Protein AF-A0A7J6R1W2-F1 (afdb_monomer_lite)

Sequence (111 aa):
MPVILVAWFIGNAYAYLALMYLTSDNFIFGELPQYQTVCRDFVVFLLIEEIMFYYFHRMFHEWKAAYKAVHKLHHRFTAPVPFQAIYTHPLEHLLVNVTPILAGPILMQSH

InterPro domains:
  IPR006694 Fatty acid hydroxylase [PF04116] (42-106)
  IPR050307 Sterol desaturase-related [PTHR11863] (12-111)

Structure (mmCIF, N/CA/C/O backbone):
data_AF-A0A7J6R1W2-F1
#
_entry.id   AF-A0A7J6R1W2-F1
#
loop_
_atom_site.group_PDB
_atom_site.id
_atom_site.type_symbol
_atom_site.label_atom_id
_atom_site.label_alt_id
_atom_site.label_comp_id
_atom_site.label_asym_id
_atom_site.label_entity_id
_atom_site.label_seq_id
_atom_site.pdbx_PDB_ins_code
_atom_site.Cartn_x
_atom_site.Cartn_y
_atom_site.Cartn_z
_atom_site.occupancy
_atom_site.B_iso_or_equiv
_atom_site.auth_seq_id
_atom_site.auth_comp_id
_atom_site.auth_asym_id
_atom_site.auth_atom_id
_atom_site.pdbx_PDB_model_num
ATOM 1 N N . MET A 1 1 ? -4.437 13.499 14.190 1.00 60.91 1 MET A N 1
ATOM 2 C CA . MET A 1 1 ? -3.238 14.140 13.618 1.00 60.91 1 MET A CA 1
ATOM 3 C C . MET A 1 1 ? -1.933 13.394 13.887 1.00 60.91 1 MET A C 1
ATOM 5 O O . MET A 1 1 ? -1.292 13.087 12.895 1.00 60.91 1 MET A O 1
ATOM 9 N N . PRO A 1 2 ? -1.528 13.039 15.126 1.00 77.81 2 PRO A N 1
ATOM 10 C CA . PRO A 1 2 ? -0.194 12.457 15.348 1.00 77.81 2 PRO A CA 1
ATOM 11 C C . PRO A 1 2 ? 0.017 11.106 14.645 1.00 77.81 2 PRO A C 1
ATOM 13 O O . PRO A 1 2 ? 1.090 10.859 14.112 1.00 77.81 2 PRO A O 1
ATOM 16 N N . VAL A 1 3 ? -1.021 10.267 14.559 1.00 81.56 3 VAL A N 1
ATOM 17 C CA . VAL A 1 3 ? -0.919 8.948 13.907 1.00 81.56 3 VAL A CA 1
ATOM 18 C C . VAL A 1 3 ? -0.672 9.048 12.398 1.00 81.56 3 VAL A C 1
ATOM 20 O O . VAL A 1 3 ? 0.135 8.282 11.886 1.00 81.56 3 VAL A O 1
ATOM 23 N N . ILE A 1 4 ? -1.285 10.022 11.705 1.00 82.06 4 ILE A N 1
ATOM 24 C CA . ILE A 1 4 ? -1.018 10.250 10.272 1.00 82.06 4 ILE A CA 1
ATOM 25 C C . ILE A 1 4 ? 0.448 10.607 10.072 1.00 82.06 4 ILE A C 1
ATOM 27 O O . ILE A 1 4 ? 1.087 10.047 9.198 1.00 82.06 4 ILE A O 1
ATOM 31 N N . LEU A 1 5 ? 0.988 11.523 10.883 1.00 86.69 5 LEU A N 1
ATOM 32 C CA . LEU A 1 5 ? 2.373 11.968 10.728 1.00 86.69 5 LEU A CA 1
ATOM 33 C C . LEU A 1 5 ? 3.349 10.805 10.919 1.00 86.69 5 LEU A C 1
ATOM 35 O O . LEU A 1 5 ? 4.242 10.622 10.102 1.00 86.69 5 LEU A O 1
ATOM 39 N N . VAL A 1 6 ? 3.142 9.979 11.947 1.00 88.50 6 VAL A N 1
ATOM 40 C CA . VAL A 1 6 ? 3.975 8.791 12.189 1.00 88.50 6 VAL A CA 1
ATOM 41 C C . VAL A 1 6 ? 3.857 7.786 11.041 1.00 88.50 6 VAL A C 1
ATOM 43 O O . VAL A 1 6 ? 4.876 7.316 10.541 1.00 88.50 6 VAL A O 1
ATOM 46 N N . ALA A 1 7 ? 2.634 7.482 10.597 1.00 87.50 7 ALA A N 1
ATOM 47 C CA . ALA A 1 7 ? 2.404 6.597 9.460 1.00 87.50 7 ALA A CA 1
ATOM 48 C C . ALA A 1 7 ? 3.081 7.132 8.191 1.00 87.50 7 ALA A C 1
ATOM 50 O O . ALA A 1 7 ? 3.767 6.382 7.506 1.00 87.50 7 ALA A O 1
ATOM 51 N N . TRP A 1 8 ? 2.963 8.433 7.935 1.00 87.62 8 TRP A N 1
ATOM 52 C CA . TRP A 1 8 ? 3.546 9.103 6.782 1.00 87.62 8 TRP A CA 1
ATOM 53 C C . TRP A 1 8 ? 5.074 9.067 6.813 1.00 87.62 8 TRP A C 1
ATOM 55 O O . TRP A 1 8 ? 5.679 8.685 5.818 1.00 87.62 8 TRP A O 1
ATOM 65 N N . PHE A 1 9 ? 5.717 9.381 7.942 1.00 92.88 9 PHE A N 1
ATOM 66 C CA . PHE A 1 9 ? 7.177 9.293 8.055 1.00 92.88 9 PHE A CA 1
ATOM 67 C C . PHE A 1 9 ? 7.686 7.863 7.854 1.00 92.88 9 PHE A C 1
ATOM 69 O O . PHE A 1 9 ? 8.653 7.664 7.126 1.00 92.88 9 PHE A O 1
ATOM 76 N N . ILE A 1 10 ? 7.025 6.867 8.452 1.00 92.06 10 ILE A N 1
ATOM 77 C CA . ILE A 1 10 ? 7.404 5.455 8.293 1.00 92.06 10 ILE A CA 1
ATOM 78 C C . ILE A 1 10 ? 7.203 4.998 6.843 1.00 92.06 10 ILE A C 1
ATOM 80 O O . ILE A 1 10 ? 8.091 4.369 6.272 1.00 92.06 10 ILE A O 1
ATOM 84 N N . GLY A 1 11 ? 6.067 5.347 6.236 1.00 91.81 11 GLY A N 1
ATOM 85 C CA . GLY A 1 11 ? 5.761 5.028 4.844 1.00 91.81 11 GLY A CA 1
ATOM 86 C C . GLY A 1 11 ? 6.760 5.651 3.872 1.00 91.81 11 GLY A C 1
ATOM 87 O O . GLY A 1 11 ? 7.288 4.952 3.014 1.00 91.81 11 GLY A O 1
ATOM 88 N N . ASN A 1 12 ? 7.092 6.933 4.051 1.00 92.00 12 ASN A N 1
ATOM 89 C CA . ASN A 1 12 ? 8.089 7.619 3.226 1.00 92.00 12 ASN A CA 1
ATOM 90 C C . ASN A 1 12 ? 9.497 7.067 3.441 1.00 92.00 12 ASN A C 1
ATOM 92 O O . ASN A 1 12 ? 10.230 6.927 2.472 1.00 92.00 12 ASN A O 1
ATOM 96 N N . ALA A 1 13 ? 9.881 6.718 4.672 1.00 93.88 13 ALA A N 1
ATOM 97 C CA . ALA A 1 13 ? 11.173 6.088 4.926 1.00 93.88 13 ALA A CA 1
ATOM 98 C C . ALA A 1 13 ? 11.280 4.731 4.213 1.00 93.88 13 ALA A C 1
ATOM 100 O O . ALA A 1 13 ? 12.288 4.454 3.570 1.00 93.88 13 ALA A O 1
ATOM 101 N N . TYR A 1 14 ? 10.231 3.907 4.271 1.00 94.00 14 TYR A N 1
ATOM 102 C CA . TYR A 1 14 ? 10.185 2.644 3.536 1.00 94.00 14 TYR A CA 1
ATOM 103 C C . TYR A 1 14 ? 10.219 2.855 2.018 1.00 94.00 14 TYR A C 1
ATOM 105 O O . TYR A 1 14 ? 11.017 2.216 1.340 1.00 94.00 14 TYR A O 1
ATOM 113 N N . ALA A 1 15 ? 9.416 3.783 1.493 1.00 92.19 15 ALA A N 1
ATOM 114 C CA . ALA A 1 15 ? 9.413 4.110 0.071 1.00 92.19 15 ALA A CA 1
ATOM 115 C C . ALA A 1 15 ? 10.769 4.638 -0.401 1.00 92.19 15 ALA A C 1
ATOM 117 O O . ALA A 1 15 ? 11.249 4.231 -1.450 1.00 92.19 15 ALA A O 1
ATOM 118 N N . TYR A 1 16 ? 11.422 5.480 0.398 1.00 91.31 16 TYR A N 1
ATOM 119 C CA . TYR A 1 16 ? 12.763 5.979 0.123 1.00 91.31 16 TYR A CA 1
ATOM 120 C C . TYR A 1 16 ? 13.792 4.847 0.080 1.00 91.31 16 TYR A C 1
ATOM 122 O O . TYR A 1 16 ? 14.579 4.780 -0.856 1.00 91.31 16 TYR A O 1
ATOM 130 N N . LEU A 1 17 ? 13.762 3.921 1.044 1.00 91.19 17 LEU A N 1
ATOM 131 C CA . LEU A 1 17 ? 14.643 2.749 1.041 1.00 91.19 17 LEU A CA 1
ATOM 132 C C . LEU A 1 17 ? 14.382 1.832 -0.161 1.00 91.19 17 LEU A C 1
ATOM 134 O O . LEU A 1 17 ? 15.331 1.333 -0.760 1.00 91.19 17 LEU A O 1
ATOM 138 N N . ALA A 1 18 ? 13.116 1.631 -0.532 1.00 90.38 18 ALA A N 1
ATOM 139 C CA . ALA A 1 18 ? 12.751 0.889 -1.733 1.00 90.38 18 ALA A CA 1
ATOM 140 C C . ALA A 1 18 ? 13.271 1.586 -2.998 1.00 90.38 18 ALA A C 1
ATOM 142 O O . ALA A 1 18 ? 13.826 0.928 -3.870 1.00 90.38 18 ALA A O 1
ATOM 143 N N . LEU A 1 19 ? 13.165 2.914 -3.071 1.00 86.56 19 LEU A N 1
ATOM 144 C CA . LEU A 1 19 ? 13.690 3.687 -4.190 1.00 86.56 19 LEU A CA 1
ATOM 145 C C . LEU A 1 19 ? 15.216 3.591 -4.260 1.00 86.56 19 LEU A C 1
ATOM 147 O O . LEU A 1 19 ? 15.739 3.290 -5.319 1.00 86.56 19 LEU A O 1
ATOM 151 N N . MET A 1 20 ? 15.923 3.740 -3.134 1.00 87.62 20 MET A N 1
ATOM 152 C CA . MET A 1 20 ? 17.380 3.559 -3.075 1.00 87.62 20 MET A CA 1
ATOM 153 C C . MET A 1 20 ? 17.820 2.162 -3.519 1.00 87.62 20 MET A C 1
ATOM 155 O O . MET A 1 20 ? 18.881 2.022 -4.119 1.00 87.62 20 MET A O 1
ATOM 159 N N . TYR A 1 21 ? 17.029 1.133 -3.206 1.00 86.06 21 TYR A N 1
ATOM 160 C CA . TYR A 1 21 ? 17.271 -0.226 -3.684 1.00 86.06 21 TYR A CA 1
ATOM 161 C C . TYR A 1 21 ? 17.090 -0.339 -5.203 1.00 86.06 21 TYR A C 1
ATOM 163 O O . TYR A 1 21 ? 17.858 -1.040 -5.852 1.00 86.06 21 TYR A O 1
ATOM 171 N N . LEU A 1 22 ? 16.103 0.357 -5.773 1.00 84.81 22 LEU A N 1
ATOM 172 C CA . LEU A 1 22 ? 15.830 0.334 -7.211 1.00 84.81 22 LEU A CA 1
ATOM 173 C C . LEU A 1 22 ? 16.780 1.225 -8.021 1.00 84.81 22 LEU A C 1
ATOM 175 O O . LEU A 1 22 ? 17.085 0.903 -9.162 1.00 84.81 22 LEU A O 1
ATOM 179 N N . THR A 1 23 ? 17.277 2.312 -7.430 1.00 77.31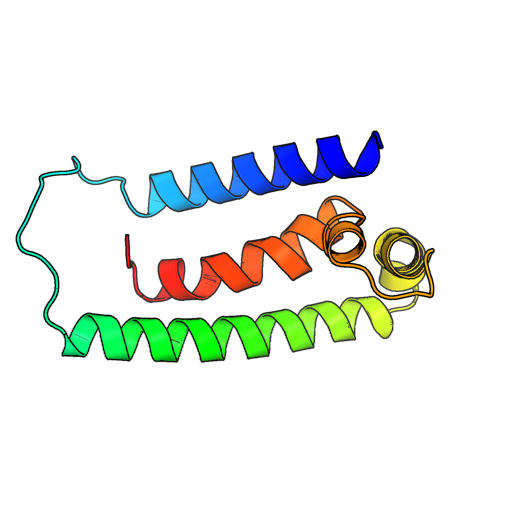 23 THR A N 1
ATOM 180 C CA . THR A 1 23 ? 18.172 3.295 -8.059 1.00 77.31 23 THR A CA 1
ATOM 181 C C . THR A 1 23 ? 19.613 3.165 -7.559 1.00 77.31 23 THR A C 1
ATOM 183 O O . THR A 1 23 ? 20.325 4.167 -7.490 1.00 77.31 23 THR A O 1
ATOM 186 N N . SER A 1 24 ? 20.045 1.978 -7.112 1.00 66.88 24 SER A N 1
ATOM 187 C CA . SER A 1 24 ? 21.391 1.787 -6.544 1.00 66.88 24 SER A CA 1
ATOM 188 C C . SER A 1 24 ? 22.516 2.004 -7.560 1.00 66.88 24 SER A C 1
ATOM 190 O O . SER A 1 24 ? 23.671 2.189 -7.172 1.00 66.88 24 SER A O 1
ATOM 192 N N . ASP A 1 25 ? 22.183 1.994 -8.848 1.00 63.69 25 ASP A N 1
ATOM 193 C CA . ASP A 1 25 ? 23.097 2.344 -9.924 1.00 63.69 25 ASP A CA 1
ATOM 194 C C . ASP A 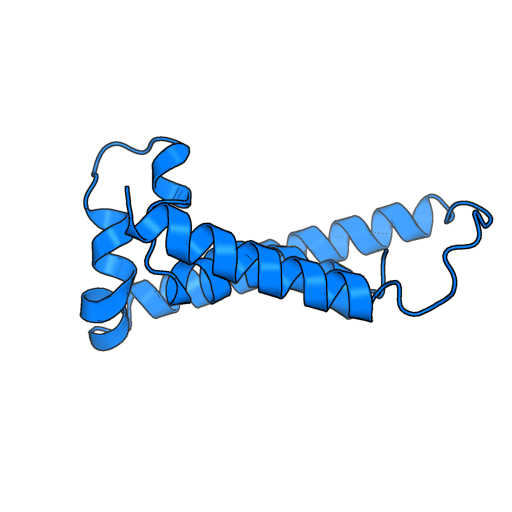1 25 ? 23.195 3.871 -10.043 1.00 63.69 25 ASP A C 1
ATOM 196 O O . ASP A 1 25 ? 22.208 4.583 -9.863 1.00 63.69 25 ASP A O 1
ATOM 200 N N . ASN A 1 26 ? 24.392 4.399 -10.334 1.00 60.44 26 ASN A N 1
ATOM 201 C CA . ASN A 1 26 ? 24.570 5.827 -10.609 1.00 60.44 26 ASN A CA 1
ATOM 202 C C . ASN A 1 26 ? 23.516 6.246 -11.639 1.00 60.44 26 ASN A C 1
ATOM 204 O O . ASN A 1 26 ? 23.572 5.759 -12.766 1.00 60.44 26 ASN A O 1
ATOM 208 N N . PHE A 1 27 ? 22.560 7.096 -11.247 1.00 61.12 27 PHE A N 1
ATOM 209 C CA . PHE A 1 27 ? 21.480 7.558 -12.117 1.00 61.12 27 PHE A CA 1
ATOM 210 C C . PHE A 1 27 ? 22.090 8.342 -13.283 1.00 61.12 27 PHE A C 1
ATOM 212 O O . PHE A 1 27 ? 22.326 9.549 -13.215 1.00 61.12 27 PHE A O 1
ATOM 219 N N . ILE A 1 28 ? 22.434 7.622 -14.341 1.00 65.81 28 ILE A N 1
ATOM 220 C CA . ILE A 1 28 ? 22.849 8.177 -15.613 1.00 65.81 28 ILE A CA 1
ATOM 221 C C . ILE A 1 28 ? 21.543 8.400 -16.358 1.00 65.81 28 ILE A C 1
ATOM 223 O O . ILE A 1 28 ? 20.749 7.471 -16.484 1.00 65.81 28 ILE A O 1
ATOM 227 N N . PHE A 1 29 ? 21.309 9.621 -16.842 1.00 66.69 29 PHE A N 1
ATOM 228 C CA . PHE A 1 29 ? 20.238 9.886 -17.802 1.00 66.69 29 PHE A CA 1
ATOM 229 C C . PHE A 1 29 ? 20.500 9.038 -19.058 1.00 66.69 29 PHE A C 1
ATOM 231 O O . PHE A 1 29 ? 21.220 9.456 -19.964 1.00 66.69 29 PHE A O 1
ATOM 238 N N . GLY A 1 30 ? 20.005 7.803 -19.041 1.00 71.00 30 GLY A N 1
ATOM 239 C CA . GLY A 1 30 ? 20.116 6.833 -20.117 1.00 71.00 30 GLY A CA 1
ATOM 240 C C . GLY A 1 30 ? 19.014 7.021 -21.150 1.00 71.00 30 GLY A C 1
ATOM 241 O O . GLY A 1 30 ? 18.199 7.944 -21.078 1.00 71.00 30 GLY A O 1
ATOM 242 N N . GLU A 1 31 ? 18.988 6.124 -22.127 1.00 80.44 31 GLU A N 1
ATOM 243 C CA . GLU A 1 31 ? 17.890 6.069 -23.084 1.00 80.44 31 GLU A CA 1
ATOM 244 C C . GLU A 1 31 ? 16.591 5.664 -22.377 1.00 80.44 31 GLU A C 1
ATOM 246 O O . GLU A 1 31 ? 16.574 4.763 -21.537 1.00 80.44 31 GLU A O 1
ATOM 251 N N . LEU A 1 32 ? 15.494 6.343 -22.719 1.00 85.50 32 LEU A N 1
ATOM 252 C CA . LEU A 1 32 ? 14.179 6.019 -22.176 1.00 85.50 32 LEU A CA 1
ATOM 253 C C . LEU A 1 32 ? 13.767 4.596 -22.588 1.00 85.50 32 LEU A C 1
ATOM 255 O O . LEU A 1 32 ? 14.051 4.176 -23.716 1.00 85.50 32 LEU A O 1
ATOM 259 N N . PRO A 1 33 ? 13.054 3.860 -21.716 1.00 88.44 33 PRO A N 1
ATOM 260 C CA . PRO A 1 33 ? 12.561 2.537 -22.056 1.00 88.44 33 PRO A CA 1
ATOM 261 C C . PRO A 1 33 ? 11.613 2.604 -23.255 1.00 88.44 33 PRO A C 1
ATOM 263 O O . PRO A 1 33 ? 10.873 3.569 -23.458 1.00 88.44 33 PRO A O 1
ATOM 266 N N . GLN A 1 34 ? 11.603 1.533 -24.044 1.00 93.25 34 GLN A N 1
ATOM 267 C CA . GLN A 1 34 ? 10.654 1.395 -25.143 1.00 93.25 34 GLN A CA 1
ATOM 268 C C . GLN A 1 34 ? 9.214 1.378 -24.614 1.00 93.25 34 GLN A C 1
ATOM 270 O O . GLN A 1 34 ? 8.946 0.896 -23.509 1.00 93.25 34 GLN A O 1
ATOM 275 N N . TYR A 1 35 ? 8.265 1.847 -25.429 1.00 94.81 35 TYR A N 1
ATOM 276 C CA . TYR A 1 35 ? 6.858 1.940 -25.027 1.00 94.81 35 TYR A CA 1
ATOM 277 C C . TYR A 1 35 ? 6.278 0.586 -24.585 1.00 94.81 35 TYR A C 1
ATOM 279 O O . TYR A 1 35 ? 5.465 0.541 -23.668 1.00 94.81 35 TYR A O 1
ATOM 287 N N . GLN A 1 36 ? 6.724 -0.528 -25.178 1.00 95.50 36 GLN A N 1
ATOM 288 C CA . GLN A 1 36 ? 6.285 -1.873 -24.799 1.00 95.50 36 GLN A CA 1
ATOM 289 C C . GLN A 1 36 ? 6.686 -2.223 -23.363 1.00 95.50 36 GLN A C 1
ATOM 291 O O . GLN A 1 36 ? 5.899 -2.846 -22.652 1.00 95.50 36 GLN A O 1
ATOM 296 N N . THR A 1 37 ? 7.884 -1.812 -22.934 1.00 93.75 37 THR A N 1
ATOM 297 C CA . THR A 1 37 ? 8.361 -2.009 -21.561 1.00 93.75 37 THR A CA 1
ATOM 298 C C . THR A 1 37 ? 7.491 -1.227 -20.590 1.00 93.75 37 THR A C 1
ATOM 300 O O . THR A 1 37 ? 6.970 -1.808 -19.646 1.00 93.75 37 THR A O 1
ATOM 303 N N . VAL A 1 38 ? 7.228 0.049 -20.890 1.00 94.38 38 VAL A N 1
ATOM 304 C CA . VAL A 1 38 ? 6.342 0.892 -20.075 1.00 94.38 38 VAL A CA 1
ATOM 305 C C . VAL A 1 38 ? 4.940 0.284 -19.975 1.00 94.38 38 VAL A C 1
ATOM 307 O O . VAL A 1 38 ? 4.397 0.172 -18.881 1.00 94.38 38 VAL A O 1
ATOM 310 N N . CYS A 1 39 ? 4.355 -0.166 -21.091 1.00 96.69 39 CYS A N 1
ATOM 311 C CA . CYS A 1 39 ? 3.034 -0.795 -21.088 1.00 96.69 39 CYS A CA 1
ATOM 312 C C . CYS A 1 39 ? 3.007 -2.096 -20.275 1.00 96.69 39 CYS A C 1
ATOM 314 O O . CYS A 1 39 ? 2.079 -2.305 -19.495 1.00 96.69 39 CYS A O 1
ATOM 316 N N . ARG A 1 40 ? 4.009 -2.969 -20.443 1.00 96.06 40 ARG A N 1
ATOM 317 C CA . ARG A 1 40 ? 4.132 -4.219 -19.682 1.00 96.06 40 ARG A CA 1
ATOM 318 C C . ARG A 1 40 ? 4.229 -3.932 -18.186 1.00 96.06 40 ARG A C 1
ATOM 320 O O . ARG A 1 40 ? 3.473 -4.516 -17.416 1.00 96.06 40 ARG A O 1
ATOM 327 N N . ASP A 1 41 ? 5.130 -3.039 -17.790 1.00 95.44 41 ASP A N 1
ATOM 328 C CA . ASP A 1 41 ? 5.408 -2.740 -16.384 1.00 95.44 41 ASP A CA 1
ATOM 329 C C . ASP A 1 41 ? 4.208 -2.063 -15.722 1.00 95.44 41 ASP A C 1
ATOM 331 O O . ASP A 1 41 ? 3.849 -2.418 -14.604 1.00 95.44 41 ASP A O 1
ATOM 335 N N . PHE A 1 42 ? 3.512 -1.180 -16.445 1.00 95.56 42 PHE A N 1
ATOM 336 C CA . PHE A 1 42 ? 2.273 -0.562 -15.978 1.00 95.56 42 PHE A CA 1
ATOM 337 C C . PHE A 1 42 ? 1.151 -1.587 -15.759 1.00 95.56 42 PHE A C 1
ATOM 339 O O . PHE A 1 42 ? 0.464 -1.542 -14.741 1.00 95.56 42 PHE A O 1
ATOM 346 N N . VAL A 1 43 ? 0.976 -2.548 -16.674 1.00 97.56 43 VAL A N 1
ATOM 347 C CA . VAL A 1 43 ? -0.013 -3.626 -16.504 1.00 97.56 43 VAL A CA 1
ATOM 348 C C . VAL A 1 43 ? 0.339 -4.509 -15.308 1.00 97.56 43 VAL A C 1
ATOM 350 O O . VAL A 1 43 ? -0.541 -4.831 -14.513 1.00 97.56 43 VAL A O 1
ATOM 353 N N . VAL A 1 44 ? 1.613 -4.886 -15.153 1.00 96.62 44 VAL A N 1
ATOM 354 C CA . VAL A 1 44 ? 2.060 -5.673 -13.994 1.00 96.62 44 VAL A CA 1
ATOM 355 C C . VAL A 1 44 ? 1.838 -4.897 -12.699 1.00 96.62 44 VAL A C 1
ATOM 357 O O . VAL A 1 44 ? 1.289 -5.459 -11.755 1.00 96.62 44 VAL A O 1
ATOM 360 N N . PHE A 1 45 ? 2.200 -3.613 -12.664 1.00 96.31 45 PHE A N 1
ATOM 361 C CA . PHE A 1 45 ? 1.960 -2.728 -11.528 1.00 96.31 45 PHE A CA 1
ATOM 362 C C . PHE A 1 45 ? 0.486 -2.726 -11.114 1.00 96.31 45 PHE A C 1
ATOM 364 O O . PHE A 1 45 ? 0.197 -3.066 -9.971 1.00 96.31 45 PHE A O 1
ATOM 371 N N . LEU A 1 46 ? -0.436 -2.445 -12.041 1.00 97.31 46 LEU A N 1
ATOM 372 C CA . LEU A 1 46 ? -1.870 -2.392 -11.742 1.00 97.31 46 LEU A CA 1
ATOM 373 C C . LEU A 1 46 ? -2.403 -3.718 -11.186 1.00 97.31 46 LEU A C 1
ATOM 375 O O . LEU A 1 46 ? -3.179 -3.730 -10.234 1.00 97.31 46 LEU A O 1
ATOM 379 N N . LEU A 1 47 ? -1.990 -4.847 -11.771 1.00 98.31 47 LEU A N 1
ATOM 380 C CA . LEU A 1 47 ? -2.438 -6.164 -11.318 1.00 98.31 47 LEU A CA 1
ATOM 381 C C . LEU A 1 47 ? -1.909 -6.495 -9.920 1.00 98.31 47 LEU A C 1
ATOM 383 O O . LEU A 1 47 ? -2.656 -6.997 -9.083 1.00 98.31 47 LEU A O 1
ATOM 387 N N . ILE A 1 48 ? -0.626 -6.231 -9.670 1.00 98.12 48 ILE A N 1
ATOM 388 C CA . ILE A 1 48 ? 0.004 -6.508 -8.378 1.00 98.12 48 ILE A CA 1
ATOM 389 C C . ILE A 1 48 ? -0.564 -5.596 -7.291 1.00 98.12 48 ILE A C 1
ATOM 391 O O . ILE A 1 48 ? -0.889 -6.096 -6.214 1.00 98.12 48 ILE A O 1
ATOM 395 N N . GLU A 1 49 ? -0.725 -4.302 -7.574 1.00 97.75 49 GLU A N 1
ATOM 396 C CA . GLU A 1 49 ? -1.322 -3.340 -6.649 1.00 97.75 49 GLU A CA 1
ATOM 397 C C . GLU A 1 49 ? -2.727 -3.794 -6.239 1.00 97.75 49 GLU A C 1
ATOM 399 O O . GLU A 1 49 ? -2.985 -3.958 -5.047 1.00 97.75 49 GLU A O 1
ATOM 404 N N . GLU A 1 50 ? -3.598 -4.088 -7.209 1.00 98.06 50 GLU A N 1
ATOM 405 C CA . GLU A 1 50 ? -4.981 -4.506 -6.956 1.00 98.06 50 GLU A CA 1
ATOM 406 C C . GLU A 1 50 ? -5.042 -5.795 -6.123 1.00 98.06 50 GLU A C 1
ATOM 408 O O . GLU A 1 50 ? -5.735 -5.863 -5.103 1.00 98.06 50 GLU A O 1
ATOM 413 N N . ILE A 1 51 ? -4.276 -6.819 -6.516 1.00 98.31 51 ILE A N 1
ATOM 414 C CA . ILE A 1 51 ? -4.239 -8.108 -5.817 1.00 98.31 51 ILE A CA 1
ATOM 415 C C . ILE A 1 51 ? -3.750 -7.913 -4.378 1.00 98.31 51 ILE A C 1
ATOM 417 O O . ILE A 1 51 ? -4.400 -8.363 -3.430 1.00 98.31 51 ILE A O 1
ATOM 421 N N . MET A 1 52 ? -2.610 -7.249 -4.189 1.00 98.19 52 MET A N 1
ATOM 422 C CA . MET A 1 52 ? -2.013 -7.091 -2.864 1.00 98.19 52 MET A CA 1
ATOM 423 C C . MET A 1 52 ? -2.867 -6.207 -1.960 1.00 98.19 52 MET A C 1
ATOM 425 O O . MET A 1 52 ? -3.103 -6.582 -0.808 1.00 98.19 52 MET A O 1
ATOM 429 N N . PHE A 1 53 ? -3.373 -5.084 -2.476 1.00 97.69 53 PHE A N 1
ATOM 430 C CA . PHE A 1 53 ? -4.286 -4.213 -1.745 1.00 97.69 53 PHE A CA 1
ATOM 431 C C . PHE A 1 53 ? -5.509 -4.998 -1.272 1.00 97.69 53 PHE A C 1
ATOM 433 O O . PHE A 1 53 ? -5.801 -5.013 -0.075 1.00 97.69 53 PHE A O 1
ATOM 440 N N . TYR A 1 54 ? -6.173 -5.728 -2.175 1.00 98.00 54 TYR A N 1
ATOM 441 C CA . TYR A 1 54 ? -7.360 -6.510 -1.845 1.00 98.00 54 TYR A CA 1
ATOM 442 C C . TYR A 1 54 ? -7.092 -7.526 -0.731 1.00 98.00 54 TYR A C 1
ATOM 444 O O . TYR A 1 54 ? -7.826 -7.571 0.261 1.00 98.00 54 TYR A O 1
ATOM 452 N N . TYR A 1 55 ? -6.043 -8.343 -0.863 1.00 98.31 55 TYR A N 1
ATOM 453 C CA . TYR A 1 55 ? -5.783 -9.410 0.102 1.00 98.31 55 TYR A CA 1
ATOM 454 C C . TYR A 1 55 ? -5.312 -8.882 1.456 1.00 98.31 55 TYR A C 1
ATOM 456 O O . TYR A 1 55 ? -5.765 -9.397 2.482 1.00 98.31 55 TYR A O 1
ATOM 464 N N . PHE A 1 56 ? -4.469 -7.847 1.501 1.00 97.94 56 PHE A N 1
ATOM 465 C CA . PHE A 1 56 ? -4.083 -7.243 2.776 1.00 97.94 56 PHE A CA 1
ATOM 466 C C . PHE A 1 56 ? -5.254 -6.538 3.445 1.00 97.94 56 PHE A C 1
ATOM 468 O O . PHE A 1 56 ? -5.495 -6.757 4.634 1.00 97.94 56 PHE A O 1
ATOM 475 N N . HIS A 1 57 ? -6.027 -5.759 2.690 1.00 97.06 57 HIS A N 1
ATOM 476 C CA . HIS A 1 57 ? -7.205 -5.087 3.216 1.00 97.06 57 HIS A CA 1
ATOM 477 C C . HIS A 1 57 ? -8.219 -6.098 3.769 1.00 97.06 57 HIS A C 1
ATOM 479 O O . HIS A 1 57 ? -8.655 -5.992 4.918 1.00 97.06 57 HIS A O 1
ATOM 485 N N . ARG A 1 58 ? -8.519 -7.158 3.006 1.00 97.50 58 ARG A N 1
ATOM 486 C CA . ARG A 1 58 ? -9.392 -8.248 3.453 1.00 97.50 58 ARG A CA 1
ATOM 487 C C . ARG A 1 58 ? -8.846 -8.940 4.697 1.00 97.50 58 ARG A C 1
ATOM 489 O O . ARG A 1 58 ? -9.598 -9.170 5.637 1.00 97.50 58 ARG A O 1
ATOM 496 N N . MET A 1 59 ? -7.552 -9.250 4.744 1.00 97.69 59 MET A N 1
ATOM 497 C CA . MET A 1 59 ? -6.935 -9.863 5.922 1.00 97.69 59 MET A CA 1
ATOM 498 C C . MET A 1 59 ? -7.126 -8.994 7.175 1.00 97.69 59 MET A C 1
ATOM 500 O O . MET A 1 59 ? -7.444 -9.517 8.242 1.00 97.69 59 MET A O 1
ATOM 504 N N . PHE A 1 60 ? -6.968 -7.676 7.047 1.00 97.25 60 PHE A N 1
ATOM 505 C CA . PHE A 1 60 ? -7.113 -6.717 8.145 1.00 97.25 60 PHE A CA 1
ATOM 506 C C . PHE A 1 60 ? -8.566 -6.562 8.614 1.00 97.25 60 PHE A C 1
ATOM 508 O O . PHE A 1 60 ? -8.807 -6.272 9.787 1.00 97.25 60 PHE A O 1
ATOM 515 N N . HIS A 1 61 ? -9.528 -6.811 7.728 1.00 97.38 61 HIS A N 1
ATOM 516 C CA . HIS A 1 61 ? -10.943 -6.913 8.064 1.00 97.38 61 HIS A CA 1
ATOM 517 C C . HIS A 1 61 ? -11.313 -8.232 8.756 1.00 97.38 61 HIS A C 1
ATOM 519 O O . HIS A 1 61 ? -11.984 -8.220 9.789 1.00 97.38 61 HIS A O 1
ATOM 525 N N . GLU A 1 62 ? -10.881 -9.365 8.203 1.00 97.69 62 GLU A N 1
ATOM 526 C CA . GLU A 1 62 ? -11.313 -10.703 8.630 1.00 97.69 62 GLU A CA 1
ATOM 527 C C . GLU A 1 62 ? -10.603 -11.168 9.909 1.00 97.69 62 GLU A C 1
ATOM 529 O O . GLU A 1 62 ? -11.190 -11.807 10.792 1.00 97.69 62 GLU A O 1
ATOM 534 N N . TRP A 1 63 ? -9.320 -10.829 10.061 1.00 97.50 63 TRP A N 1
ATOM 535 C CA . TRP A 1 63 ? -8.568 -11.216 11.242 1.00 97.50 63 TRP A CA 1
ATOM 536 C C . TRP A 1 63 ? -8.894 -10.296 12.418 1.00 97.50 63 TRP A C 1
ATOM 538 O O . TRP A 1 63 ? -8.361 -9.197 12.552 1.00 97.50 63 TRP A O 1
ATOM 548 N N . LYS A 1 64 ? -9.725 -10.787 13.345 1.00 96.38 64 LYS A N 1
ATOM 549 C CA . LYS A 1 64 ? -10.214 -10.032 14.519 1.00 96.38 64 L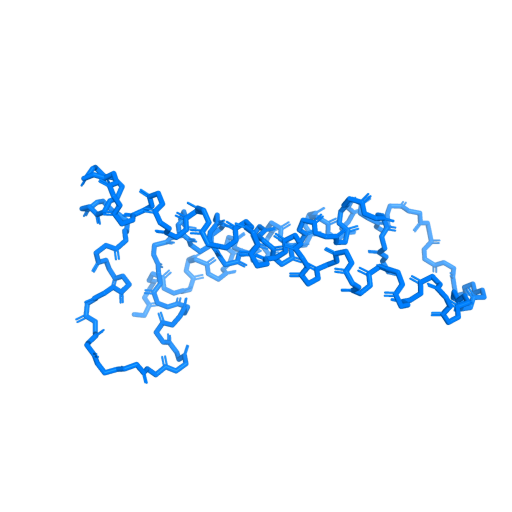YS A CA 1
ATOM 550 C C . LYS A 1 64 ? -9.133 -9.275 15.303 1.00 96.38 64 LYS A C 1
ATOM 552 O O . LYS A 1 64 ? -9.426 -8.202 15.829 1.00 96.38 64 LYS A O 1
ATOM 557 N N . ALA A 1 65 ? -7.927 -9.833 15.435 1.00 96.50 65 ALA A N 1
ATOM 558 C CA . ALA A 1 65 ? -6.832 -9.172 16.143 1.00 96.50 65 ALA A CA 1
ATOM 559 C C . ALA A 1 65 ? -6.296 -7.973 15.347 1.00 96.50 65 ALA A C 1
ATOM 561 O O . ALA A 1 65 ? -6.217 -6.877 15.899 1.00 96.50 65 ALA A O 1
ATOM 562 N N . ALA A 1 66 ? -6.023 -8.158 14.051 1.00 95.69 66 ALA A N 1
ATOM 563 C CA . ALA A 1 66 ? -5.621 -7.078 13.153 1.00 95.69 66 ALA A CA 1
ATOM 564 C C . ALA A 1 66 ? -6.714 -6.004 13.060 1.00 95.69 66 ALA A C 1
ATOM 566 O O . ALA A 1 66 ? -6.432 -4.820 13.232 1.00 95.69 66 ALA A O 1
ATOM 567 N N . TYR A 1 67 ? -7.982 -6.402 12.931 1.00 97.00 67 TYR A N 1
ATOM 568 C CA . TYR A 1 67 ? -9.081 -5.444 12.885 1.00 97.00 67 TYR A CA 1
ATOM 569 C C . TYR A 1 67 ? -9.097 -4.541 14.118 1.00 97.00 67 TYR A C 1
ATOM 571 O O . TYR A 1 67 ? -9.068 -3.318 14.015 1.00 97.00 67 TYR A O 1
ATOM 579 N N . LYS A 1 68 ? -9.103 -5.138 15.315 1.00 96.00 68 LYS A N 1
ATOM 580 C CA . LYS A 1 68 ? -9.193 -4.379 16.567 1.00 96.00 68 LYS A CA 1
ATOM 581 C C . LYS A 1 68 ? -7.957 -3.521 16.835 1.00 96.00 68 LYS A C 1
ATOM 583 O O . LYS A 1 68 ? -8.118 -2.432 17.379 1.00 96.00 68 LYS A O 1
ATOM 588 N N . ALA A 1 69 ? -6.765 -4.022 16.508 1.00 94.31 69 ALA A N 1
ATOM 589 C CA . ALA A 1 69 ? -5.504 -3.361 16.831 1.00 94.31 69 ALA A CA 1
ATOM 590 C C . ALA A 1 69 ? -5.128 -2.261 15.832 1.00 94.31 69 ALA A C 1
ATOM 592 O O . ALA A 1 69 ? -4.596 -1.234 16.246 1.00 94.31 69 ALA A O 1
ATOM 593 N N . VAL A 1 70 ? -5.393 -2.466 14.537 1.00 94.69 70 VAL A N 1
ATOM 594 C CA . VAL A 1 70 ? -4.911 -1.571 13.475 1.00 94.69 70 VAL A CA 1
ATOM 595 C C . VAL A 1 70 ? -6.046 -1.018 12.611 1.00 94.69 70 VAL A C 1
ATOM 597 O O . VAL A 1 70 ? -6.233 0.196 12.575 1.00 94.69 70 VAL A O 1
ATOM 600 N N . HIS A 1 71 ? -6.880 -1.881 12.027 1.00 95.81 71 HIS A N 1
ATOM 601 C CA . HIS A 1 71 ? -7.815 -1.485 10.964 1.00 95.81 71 HIS A CA 1
ATOM 602 C C . HIS A 1 71 ? -9.058 -0.719 11.447 1.00 95.81 71 HIS A C 1
ATOM 604 O O . HIS A 1 71 ? -9.653 0.076 10.723 1.00 95.81 71 HIS A O 1
ATOM 610 N N . LYS A 1 72 ? -9.459 -0.896 12.710 1.00 94.62 72 LYS A N 1
ATOM 611 C CA . LYS A 1 72 ? -10.595 -0.173 13.301 1.00 94.62 72 LYS A CA 1
ATOM 612 C C . LYS A 1 72 ? -10.370 1.3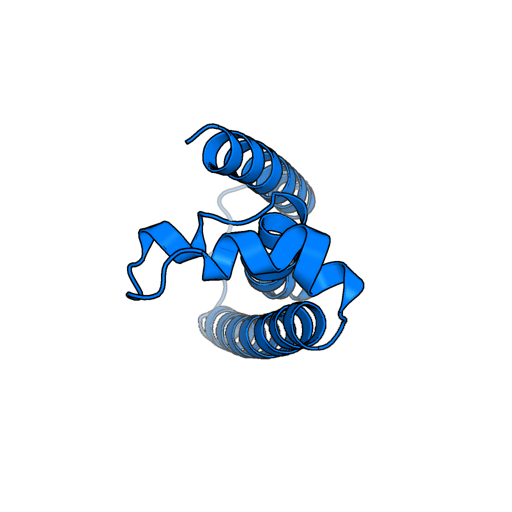44 13.310 1.00 94.62 72 LYS A C 1
ATOM 614 O O . LYS A 1 72 ? -11.342 2.095 13.302 1.00 94.62 72 LYS A O 1
ATOM 619 N N . LEU A 1 73 ? -9.112 1.800 13.354 1.00 92.94 73 LEU A N 1
ATOM 620 C CA . LEU A 1 73 ? -8.785 3.226 13.289 1.00 92.94 73 LEU A CA 1
ATOM 621 C C . LEU A 1 73 ? -9.176 3.828 11.935 1.00 92.94 73 LEU A C 1
ATOM 623 O O . LEU A 1 73 ? -9.737 4.923 11.912 1.00 92.94 73 LEU A O 1
ATOM 627 N N . HIS A 1 74 ? -8.910 3.105 10.846 1.00 93.12 74 HIS A N 1
ATOM 628 C CA . HIS A 1 74 ? -9.270 3.502 9.488 1.00 93.12 74 HIS A CA 1
ATOM 629 C C . HIS A 1 74 ? -10.791 3.657 9.337 1.00 93.12 74 HIS A C 1
ATOM 631 O O . HIS A 1 74 ? -11.273 4.704 8.914 1.00 93.12 74 HIS A O 1
ATOM 637 N N . HIS A 1 75 ? -11.557 2.687 9.846 1.00 93.75 75 HIS A N 1
ATOM 638 C CA . HIS A 1 75 ? -13.030 2.708 9.857 1.00 93.75 75 HIS A CA 1
ATOM 639 C C . HIS A 1 75 ? -13.656 3.600 10.938 1.00 93.75 75 HIS A C 1
ATOM 641 O O . HIS A 1 75 ? -14.860 3.535 11.193 1.00 93.75 75 HIS A O 1
ATOM 647 N N . ARG A 1 76 ? -12.868 4.449 11.612 1.00 91.69 76 ARG A N 1
ATOM 648 C CA . ARG A 1 76 ? -13.398 5.393 12.609 1.00 91.69 76 ARG A CA 1
ATOM 649 C C . ARG A 1 76 ? -14.363 6.393 11.981 1.00 91.69 76 ARG A C 1
ATOM 651 O O . ARG A 1 76 ? -15.295 6.845 12.647 1.00 91.69 76 ARG A O 1
ATOM 658 N N . PHE A 1 77 ? -14.099 6.776 10.739 1.00 89.12 77 PHE A N 1
ATOM 659 C CA . PHE A 1 77 ? -14.936 7.701 10.006 1.00 89.12 77 PHE A CA 1
ATOM 660 C C . PHE A 1 77 ? -15.771 6.937 8.984 1.00 89.12 77 PHE A C 1
ATOM 662 O O . PHE A 1 77 ? -15.251 6.127 8.229 1.00 89.12 77 PHE A O 1
ATOM 669 N N . THR A 1 78 ? -17.073 7.197 8.971 1.00 86.62 78 THR A N 1
ATOM 670 C CA . THR A 1 78 ? -18.033 6.453 8.144 1.00 86.62 78 THR A CA 1
ATOM 671 C C . THR A 1 78 ? -18.269 7.083 6.776 1.00 86.62 78 THR A C 1
ATOM 673 O O . THR A 1 78 ? -18.658 6.389 5.843 1.00 86.62 78 THR A O 1
ATOM 676 N N . ALA A 1 79 ? -18.057 8.395 6.648 1.00 88.88 79 ALA A N 1
ATOM 677 C CA . ALA A 1 79 ? -18.192 9.105 5.382 1.00 88.88 79 ALA A CA 1
ATOM 678 C C . ALA A 1 79 ? -16.862 9.042 4.623 1.00 88.88 79 ALA A C 1
ATOM 680 O O . ALA A 1 79 ? -15.910 9.637 5.124 1.00 88.88 79 ALA A O 1
ATOM 681 N N . PRO A 1 80 ? -16.777 8.391 3.450 1.00 84.06 80 PRO A N 1
ATOM 682 C CA . PRO A 1 80 ? -15.515 8.203 2.748 1.00 84.06 80 PRO A CA 1
ATOM 683 C C . PRO A 1 80 ? -14.988 9.542 2.227 1.00 84.06 80 PRO A C 1
ATOM 685 O O . PRO A 1 80 ? -15.586 10.155 1.343 1.00 84.06 80 PRO A O 1
ATOM 688 N N . VAL A 1 81 ? -13.853 9.998 2.761 1.00 86.44 81 VAL A N 1
ATOM 689 C CA . VAL A 1 81 ? -13.096 11.122 2.185 1.00 86.44 81 VAL A CA 1
ATOM 690 C C . VAL A 1 81 ? -11.650 10.707 1.911 1.00 86.44 81 VAL A C 1
ATOM 692 O O . VAL A 1 81 ? -11.106 9.908 2.675 1.00 86.44 81 VAL A O 1
ATOM 695 N N . PRO A 1 82 ? -10.974 11.266 0.887 1.00 82.31 82 PRO A N 1
ATOM 696 C CA . PRO A 1 82 ? -9.624 10.838 0.503 1.00 82.31 82 PRO A CA 1
ATOM 697 C C . PRO A 1 82 ? -8.612 10.860 1.657 1.00 82.31 82 PRO A C 1
ATOM 699 O O . PRO A 1 82 ? -7.812 9.944 1.818 1.00 82.31 82 PRO A O 1
ATOM 702 N N . PHE A 1 83 ? -8.698 11.865 2.534 1.00 81.75 83 PHE A N 1
ATOM 703 C CA . PHE A 1 83 ? -7.812 11.994 3.694 1.00 81.75 83 PHE A CA 1
ATOM 704 C C . PHE A 1 83 ? -7.951 10.864 4.729 1.00 81.75 83 PHE A C 1
ATOM 706 O O . PHE A 1 83 ? -7.070 10.700 5.570 1.00 81.75 83 PHE A O 1
ATOM 713 N N . GLN A 1 84 ? -9.026 10.075 4.694 1.00 84.50 84 GLN A N 1
ATOM 714 C CA . GLN A 1 84 ? -9.189 8.925 5.590 1.00 84.50 84 GLN A CA 1
ATOM 715 C C . GLN A 1 84 ? -8.396 7.705 5.138 1.00 84.50 84 GLN A C 1
ATOM 717 O O . GLN A 1 84 ? -7.971 6.929 5.991 1.00 84.50 84 GLN A O 1
ATOM 722 N N . ALA A 1 85 ? -8.127 7.565 3.835 1.00 82.81 85 ALA A N 1
ATOM 723 C CA . ALA A 1 85 ? -7.287 6.486 3.312 1.00 82.81 85 ALA A CA 1
ATOM 724 C C . ALA A 1 85 ? -5.878 6.506 3.930 1.00 82.81 85 ALA A C 1
ATOM 726 O O . ALA A 1 85 ? -5.254 5.465 4.112 1.00 82.81 85 ALA A O 1
ATOM 727 N N . ILE A 1 86 ? -5.412 7.693 4.334 1.00 85.31 86 ILE A N 1
ATOM 728 C CA . ILE A 1 86 ? -4.127 7.902 5.016 1.00 85.31 86 ILE A CA 1
ATOM 729 C C . ILE A 1 86 ? -4.260 8.076 6.540 1.00 85.31 86 ILE A C 1
ATOM 731 O O . ILE A 1 86 ? -3.254 8.190 7.241 1.00 85.31 86 ILE A O 1
ATOM 735 N N . TYR A 1 87 ? -5.483 8.082 7.086 1.00 91.06 87 TYR A N 1
ATOM 736 C CA . TYR A 1 87 ? -5.732 8.042 8.531 1.00 91.06 87 TYR A CA 1
ATOM 737 C C . TYR A 1 87 ? -5.759 6.591 9.018 1.00 91.06 87 TYR A C 1
ATOM 739 O O . TYR A 1 87 ? -6.783 6.062 9.443 1.00 91.06 87 TYR A O 1
ATOM 747 N N . THR A 1 88 ? -4.610 5.934 8.945 1.00 93.19 88 THR A N 1
ATOM 748 C CA . THR A 1 88 ? -4.467 4.509 9.257 1.00 93.19 88 THR A CA 1
ATOM 749 C C . THR A 1 88 ? -3.399 4.302 10.320 1.00 93.19 88 THR A C 1
ATOM 751 O O . THR A 1 88 ? -2.548 5.164 10.558 1.00 93.19 88 THR A O 1
ATOM 754 N N . HIS A 1 89 ? -3.411 3.143 10.974 1.00 94.38 89 HIS A N 1
ATOM 755 C CA . HIS A 1 89 ? -2.297 2.756 11.837 1.00 94.38 89 HIS A CA 1
ATOM 756 C C . HIS A 1 89 ? -1.003 2.643 10.997 1.00 94.38 89 HIS A C 1
ATOM 758 O O . HIS A 1 89 ? -1.093 2.221 9.845 1.00 94.38 89 HIS A O 1
ATOM 764 N N . PRO A 1 90 ? 0.208 2.948 11.510 1.00 93.38 90 PRO A N 1
ATOM 765 C CA . PRO A 1 90 ? 1.432 2.891 10.701 1.00 93.38 90 PRO A CA 1
ATOM 766 C C . PRO A 1 90 ? 1.683 1.535 10.029 1.00 93.38 90 PRO A C 1
ATOM 768 O O . PRO A 1 90 ? 2.077 1.488 8.871 1.00 93.38 90 PRO A O 1
ATOM 771 N N . LEU A 1 91 ? 1.385 0.434 10.726 1.00 94.12 91 LEU A N 1
ATOM 772 C CA . LEU A 1 91 ? 1.471 -0.918 10.156 1.00 94.12 91 LEU A CA 1
ATOM 773 C C . LEU A 1 91 ? 0.491 -1.139 8.994 1.00 94.12 91 LEU A C 1
ATOM 775 O O . LEU A 1 91 ? 0.836 -1.774 8.005 1.00 94.12 91 LEU A O 1
ATOM 779 N N . GLU A 1 92 ? -0.727 -0.616 9.116 1.00 95.25 92 GLU A N 1
ATOM 780 C CA . GLU A 1 92 ? -1.728 -0.678 8.051 1.00 95.25 92 GLU A CA 1
ATOM 781 C C . GLU A 1 92 ? -1.327 0.212 6.878 1.00 95.25 92 GLU A C 1
ATOM 783 O O . GLU A 1 92 ? -1.417 -0.211 5.735 1.00 95.25 92 GLU A O 1
ATOM 788 N N . HIS A 1 93 ? -0.799 1.408 7.150 1.00 95.19 93 HIS A N 1
ATOM 789 C CA . HIS A 1 93 ? -0.269 2.273 6.105 1.00 95.19 93 HIS A CA 1
ATOM 790 C C . HIS A 1 93 ? 0.857 1.581 5.335 1.00 95.19 93 HIS A C 1
ATOM 792 O O . HIS A 1 93 ? 0.850 1.582 4.111 1.00 95.19 93 HIS A O 1
ATOM 798 N N . LEU A 1 94 ? 1.787 0.937 6.040 1.00 95.19 94 LEU A N 1
ATOM 799 C CA . LEU A 1 94 ? 2.885 0.218 5.412 1.00 95.19 94 LEU A CA 1
ATOM 800 C C . LEU A 1 94 ? 2.374 -0.932 4.534 1.00 95.19 94 LEU A C 1
ATOM 802 O O . LEU A 1 94 ? 2.678 -0.961 3.349 1.00 95.19 94 LEU A O 1
ATOM 806 N N . LEU A 1 95 ? 1.568 -1.840 5.094 1.00 96.00 95 LEU A N 1
ATOM 807 C CA . LEU A 1 95 ? 1.181 -3.084 4.420 1.00 96.00 95 LEU A CA 1
ATOM 808 C C . LEU A 1 95 ? 0.037 -2.930 3.415 1.00 96.00 95 LEU A C 1
ATOM 810 O O . LEU A 1 95 ? 0.043 -3.615 2.400 1.00 96.00 95 LEU A O 1
ATOM 814 N N . VAL A 1 96 ? -0.947 -2.075 3.694 1.00 96.12 96 VAL A N 1
ATOM 815 C CA . VAL A 1 96 ? -2.147 -1.921 2.855 1.00 96.12 96 VAL A CA 1
ATOM 816 C C . VAL A 1 96 ? -1.985 -0.776 1.861 1.00 96.12 96 VAL A C 1
ATOM 818 O O . VAL A 1 96 ? -2.458 -0.902 0.744 1.00 96.12 96 VAL A O 1
ATOM 821 N N . ASN A 1 97 ? -1.301 0.318 2.216 1.00 94.06 97 ASN A N 1
ATOM 822 C CA . ASN A 1 97 ? -1.158 1.464 1.310 1.00 94.06 97 ASN A CA 1
ATOM 823 C C . ASN A 1 97 ? 0.184 1.457 0.559 1.00 94.06 97 ASN A C 1
ATOM 825 O O . ASN A 1 97 ? 0.201 1.496 -0.663 1.00 94.06 97 ASN A O 1
ATOM 829 N N . VAL A 1 98 ? 1.320 1.407 1.261 1.00 95.69 98 VAL A N 1
ATOM 830 C CA . VAL A 1 98 ? 2.632 1.656 0.632 1.00 95.69 98 VAL A CA 1
ATOM 831 C C . VAL A 1 98 ? 3.192 0.420 -0.080 1.00 95.69 98 VAL A C 1
ATOM 833 O O . VAL A 1 98 ? 3.677 0.526 -1.204 1.00 95.69 98 VAL A O 1
ATOM 836 N N . THR A 1 99 ? 3.132 -0.760 0.540 1.00 95.75 99 THR A N 1
ATOM 837 C CA . THR A 1 99 ? 3.678 -1.994 -0.047 1.00 95.75 99 THR A CA 1
ATOM 838 C C . THR A 1 99 ? 3.013 -2.379 -1.377 1.00 95.75 99 THR A C 1
ATOM 840 O O 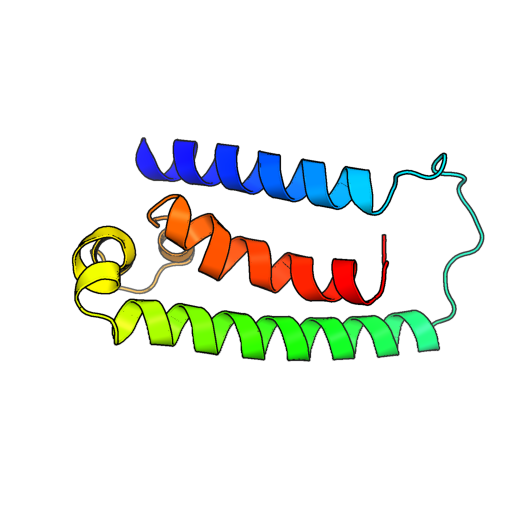. THR A 1 99 ? 3.765 -2.682 -2.301 1.00 95.75 99 THR A O 1
ATOM 843 N N . PRO A 1 100 ? 1.673 -2.347 -1.546 1.00 96.69 100 PRO A N 1
ATOM 844 C CA . PRO A 1 100 ? 1.047 -2.681 -2.829 1.00 96.69 100 PRO A CA 1
ATOM 845 C C . PRO A 1 100 ? 1.490 -1.764 -3.973 1.00 96.69 100 PRO A C 1
ATOM 847 O O . PRO A 1 100 ? 1.785 -2.256 -5.058 1.00 96.69 100 PRO A O 1
ATOM 850 N N . ILE A 1 101 ? 1.638 -0.462 -3.700 1.00 94.62 101 ILE A N 1
ATOM 851 C CA . ILE A 1 101 ? 2.109 0.527 -4.681 1.00 94.62 101 ILE A CA 1
ATOM 852 C C . ILE A 1 101 ? 3.548 0.225 -5.125 1.00 94.62 101 ILE A C 1
ATOM 854 O O . ILE A 1 101 ? 3.871 0.301 -6.307 1.00 94.62 101 ILE A O 1
ATOM 858 N N . LEU A 1 102 ? 4.434 -0.125 -4.187 1.00 95.00 102 LEU A N 1
ATOM 859 C CA . LEU A 1 102 ? 5.854 -0.345 -4.487 1.00 95.00 102 LEU A CA 1
ATOM 860 C C . LEU A 1 102 ? 6.163 -1.745 -5.024 1.00 95.00 102 LEU A C 1
ATOM 862 O O . LEU A 1 102 ? 7.191 -1.935 -5.670 1.00 95.00 102 LEU A O 1
ATOM 866 N N . ALA A 1 103 ? 5.303 -2.730 -4.773 1.00 95.44 103 ALA A N 1
ATOM 867 C CA . ALA A 1 103 ? 5.569 -4.117 -5.133 1.00 95.44 103 ALA A CA 1
ATOM 868 C C . ALA A 1 103 ? 5.741 -4.319 -6.644 1.00 95.44 103 ALA A C 1
ATOM 870 O O . ALA A 1 103 ? 6.669 -5.010 -7.053 1.00 95.44 103 ALA A O 1
ATOM 871 N N . GLY A 1 104 ? 4.900 -3.693 -7.473 1.00 94.94 104 GLY A N 1
ATOM 872 C CA . GLY A 1 104 ? 5.027 -3.748 -8.934 1.00 94.94 104 GLY A CA 1
ATOM 873 C C . GLY A 1 104 ? 6.392 -3.247 -9.426 1.00 94.94 104 GLY A C 1
ATOM 874 O O . GLY A 1 104 ? 7.122 -4.023 -10.046 1.00 94.94 104 GLY A O 1
ATOM 875 N N . PRO A 1 105 ? 6.782 -1.998 -9.097 1.00 92.69 105 PRO A N 1
ATOM 876 C CA . PRO A 1 105 ? 8.092 -1.462 -9.446 1.00 92.69 105 PRO A CA 1
ATOM 877 C C . PRO A 1 105 ? 9.268 -2.289 -8.927 1.00 92.69 105 PRO A C 1
ATOM 879 O O . PRO A 1 105 ? 10.242 -2.482 -9.650 1.00 92.69 105 PRO A O 1
ATOM 882 N N . ILE A 1 106 ? 9.164 -2.841 -7.713 1.00 93.00 106 ILE A N 1
ATOM 883 C CA . ILE A 1 106 ? 10.195 -3.723 -7.153 1.00 93.00 106 ILE A CA 1
ATOM 884 C C . ILE A 1 106 ? 10.328 -5.014 -7.966 1.00 93.00 106 ILE A C 1
ATOM 886 O O . ILE A 1 106 ? 11.442 -5.426 -8.282 1.00 93.00 106 ILE A O 1
ATOM 890 N N . LEU A 1 107 ? 9.208 -5.646 -8.322 1.00 93.31 107 LEU A N 1
ATOM 891 C CA . LEU A 1 107 ? 9.195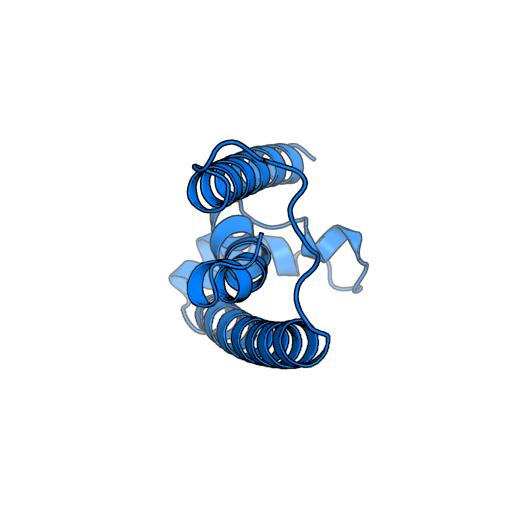 -6.893 -9.090 1.00 93.31 107 LEU A CA 1
ATOM 892 C C . LEU A 1 107 ? 9.726 -6.707 -10.512 1.00 93.31 107 LEU A C 1
ATOM 894 O O . LEU A 1 107 ? 10.427 -7.578 -11.022 1.00 93.31 107 LEU A O 1
ATOM 898 N N . MET A 1 108 ? 9.396 -5.580 -11.141 1.00 92.94 108 MET A N 1
ATOM 899 C CA . MET A 1 108 ? 9.826 -5.264 -12.505 1.00 92.94 108 MET A CA 1
ATOM 900 C C . MET A 1 108 ? 11.188 -4.565 -12.563 1.00 92.94 108 MET A C 1
ATOM 902 O O . MET A 1 108 ? 11.709 -4.358 -13.656 1.00 92.94 108 MET A O 1
ATOM 906 N N . GLN A 1 109 ? 11.759 -4.212 -11.405 1.00 89.00 109 GLN A N 1
ATOM 907 C CA . GLN A 1 109 ? 12.953 -3.371 -11.268 1.00 89.00 109 GLN A CA 1
ATOM 908 C C . GLN A 1 109 ? 12.852 -2.045 -12.045 1.00 89.00 109 GLN A C 1
ATOM 910 O O . GLN A 1 109 ? 13.849 -1.523 -12.546 1.00 89.00 109 GLN A O 1
ATOM 915 N N . SER A 1 110 ? 11.640 -1.494 -12.150 1.00 87.00 110 SER A N 1
ATOM 916 C CA . SER A 1 110 ? 11.383 -0.233 -12.847 1.00 87.00 110 SER A CA 1
ATOM 917 C C . SER A 1 110 ? 11.655 0.946 -11.911 1.00 87.00 110 SER A C 1
ATOM 919 O O . SER A 1 110 ? 11.083 0.990 -10.816 1.00 87.00 110 SER A O 1
ATOM 921 N N . HIS A 1 111 ? 12.486 1.895 -12.341 1.00 76.69 111 HIS A N 1
ATOM 922 C CA . HIS A 1 111 ? 12.861 3.101 -11.600 1.00 76.69 111 HIS A CA 1
ATOM 923 C C . HIS A 1 111 ? 12.910 4.337 -12.498 1.00 76.69 111 HIS A C 1
ATOM 925 O O . HIS A 1 111 ? 13.050 4.166 -13.730 1.00 76.69 111 HIS A O 1
#

Radius of gyration: 16.21 Å; chains: 1; bounding box: 43×25×42 Å

Foldseek 3Di:
DVQLVVLVVLLVVVVVVLVCVLPVDDPDPDDDDDPVLVVVLVVLLVVQLVVQLVVLVVCCVPVPVSVVPWVVQLPPDPDDDPVSVSSTGSVCSNRNPRCSNSVSCSVSSPD

Secondary structure (DSSP, 8-state):
-HHHHHHHHHHHHHHHHHHHHHT-S-----PPPPHHHHHHHHHHHHHHHHHHHHHHHHHHHHSHHHIIIIIHHHTT--S--HHHHT-S-HHHIIIIIIHHHHHHHHHHT--

Organism: Perkinsus olseni (NCBI:txid32597)

pLDDT: mean 90.34, std 8.86, range [60.44, 98.31]